Protein AF-A0A9W9CAP6-F1 (afdb_monomer_lite)

Organism: NCBI:txid1932322

InterPro domains:
  IPR011008 Dimeric alpha-beta barrel [SSF54909] (5-61)

Radius of gyration: 22.62 Å; chains: 1; bounding box: 49×30×52 Å

Secondary structure (DSSP, 8-state):
-------B--TTT---SSS-EEESS--SS-TTPPEEE-S-SS------------HHHHHTTTTT----

Foldseek 3Di:
DPDPQDQWADLAPGDDPPDWTWGACPDPVGRSDIDTNRDHPDDDPDDDDDDDDDPVCVVDVVVPHDDD

pLDDT: mean 89.94, std 11.45, range [45.66, 98.19]

Structure (mmCIF, N/CA/C/O backbone):
data_AF-A0A9W9CAP6-F1
#
_entry.id   AF-A0A9W9CAP6-F1
#
loop_
_atom_site.group_PDB
_atom_site.id
_atom_site.type_symbol
_atom_site.label_atom_id
_atom_site.label_alt_id
_atom_site.label_comp_id
_atom_site.label_asym_id
_atom_site.label_entity_id
_atom_site.label_seq_id
_atom_site.pdbx_PDB_ins_code
_atom_site.Cartn_x
_atom_site.Cartn_y
_atom_site.Cartn_z
_atom_site.occupancy
_atom_site.B_iso_or_equiv
_atom_site.auth_seq_id
_atom_site.auth_comp_id
_atom_site.auth_asym_id
_atom_site.auth_atom_id
_atom_site.pdbx_PDB_model_num
ATOM 1 N N . MET A 1 1 ? 19.484 19.478 -20.448 1.00 45.66 1 MET A N 1
ATOM 2 C CA . MET A 1 1 ? 18.433 19.386 -19.415 1.00 45.66 1 MET A CA 1
ATOM 3 C C . MET A 1 1 ? 18.404 17.935 -18.979 1.00 45.66 1 MET A C 1
ATOM 5 O O . MET A 1 1 ? 18.326 17.093 -19.858 1.00 45.66 1 MET A O 1
ATOM 9 N N . SER A 1 2 ? 18.599 17.640 -17.692 1.00 58.00 2 SER A N 1
ATOM 10 C CA . SER A 1 2 ? 18.426 16.273 -17.186 1.00 58.00 2 SER A CA 1
ATOM 11 C C . SER A 1 2 ? 16.946 15.939 -17.302 1.00 58.00 2 SER A C 1
ATOM 13 O O . SER A 1 2 ? 16.126 16.676 -16.755 1.00 58.00 2 SER A O 1
ATOM 15 N N . GLU A 1 3 ? 16.600 14.900 -18.051 1.00 61.09 3 GLU A N 1
ATOM 16 C CA . GLU A 1 3 ? 15.237 14.374 -18.052 1.00 61.09 3 GLU A CA 1
ATOM 17 C C . GLU A 1 3 ? 14.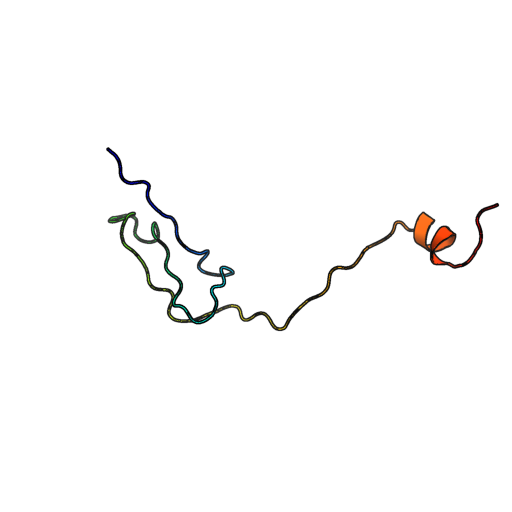895 13.956 -16.615 1.00 61.09 3 GLU A C 1
ATOM 19 O O . GLU A 1 3 ? 15.749 13.420 -15.904 1.00 61.09 3 GLU A O 1
ATOM 24 N N . SER A 1 4 ? 13.695 14.293 -16.141 1.00 71.88 4 SER A N 1
ATOM 25 C CA . SER A 1 4 ? 13.257 13.870 -14.811 1.00 71.88 4 SER A CA 1
ATOM 26 C C . SER A 1 4 ? 13.040 12.364 -14.856 1.00 71.88 4 SER A C 1
ATOM 28 O O . SER A 1 4 ? 12.085 11.907 -15.480 1.00 71.88 4 SER A O 1
ATOM 30 N N . GLU A 1 5 ? 13.914 11.599 -14.206 1.00 72.69 5 GLU A N 1
ATOM 31 C CA . GLU A 1 5 ? 13.760 10.150 -14.081 1.00 72.69 5 GLU A CA 1
ATOM 32 C C . GLU A 1 5 ? 12.431 9.860 -13.367 1.00 72.69 5 GLU A C 1
ATOM 34 O O . GLU A 1 5 ? 12.141 10.442 -12.319 1.00 72.69 5 GLU A O 1
ATOM 39 N N . GLN A 1 6 ? 11.575 9.038 -13.980 1.00 88.31 6 GLN A N 1
ATOM 40 C CA . GLN A 1 6 ? 10.277 8.672 -13.417 1.00 88.31 6 GLN A CA 1
ATOM 41 C C . GLN A 1 6 ? 10.399 7.319 -12.711 1.00 88.31 6 GLN A C 1
ATOM 43 O O . GLN A 1 6 ? 10.545 6.315 -13.403 1.00 88.31 6 GLN A O 1
ATOM 48 N N . PRO A 1 7 ? 10.289 7.257 -11.370 1.00 93.44 7 PRO A N 1
ATOM 49 C CA . PRO A 1 7 ? 10.463 6.006 -10.626 1.00 93.44 7 PRO A CA 1
ATOM 50 C C . PRO A 1 7 ? 9.445 4.915 -10.988 1.00 93.44 7 PRO A C 1
ATOM 52 O O . PRO A 1 7 ? 9.716 3.728 -10.823 1.00 93.44 7 PRO A O 1
ATOM 55 N N . GLY A 1 8 ? 8.266 5.309 -11.482 1.00 94.75 8 GLY A N 1
ATOM 56 C CA . GLY A 1 8 ? 7.164 4.403 -11.792 1.00 94.75 8 GLY A CA 1
ATOM 57 C C . GLY A 1 8 ? 6.388 3.953 -10.549 1.00 94.75 8 GLY A C 1
ATOM 58 O O . GLY A 1 8 ? 6.198 4.725 -9.610 1.00 94.75 8 GLY A O 1
ATOM 59 N N . PHE A 1 9 ? 5.881 2.721 -10.568 1.00 96.69 9 PHE A N 1
ATOM 60 C CA . PHE A 1 9 ? 5.047 2.150 -9.508 1.00 96.69 9 PHE A CA 1
ATOM 61 C C . PHE A 1 9 ? 5.868 1.355 -8.492 1.00 96.69 9 PHE A C 1
ATOM 63 O O . PHE A 1 9 ? 6.825 0.676 -8.851 1.00 96.69 9 PHE A O 1
ATOM 70 N N . ASP A 1 10 ? 5.416 1.339 -7.235 1.00 96.06 10 ASP A N 1
ATOM 71 C CA . ASP A 1 10 ? 5.927 0.389 -6.244 1.00 96.06 10 ASP A CA 1
ATOM 72 C C . ASP A 1 10 ? 5.714 -1.057 -6.751 1.00 96.06 10 ASP A C 1
ATOM 74 O O . ASP A 1 10 ? 4.577 -1.424 -7.091 1.00 96.06 10 ASP A O 1
ATOM 78 N N . PRO A 1 11 ? 6.770 -1.892 -6.811 1.00 95.69 11 PRO A N 1
ATOM 79 C CA . PRO A 1 11 ? 6.674 -3.229 -7.382 1.00 95.69 11 PRO A CA 1
ATOM 80 C C . PRO A 1 11 ? 5.724 -4.144 -6.610 1.00 95.69 11 PRO A C 1
ATOM 82 O O . PRO A 1 11 ? 5.053 -4.981 -7.220 1.00 95.69 11 PRO A O 1
ATOM 85 N N . ILE A 1 12 ? 5.590 -3.960 -5.299 1.00 96.38 12 ILE A N 1
ATOM 86 C CA . ILE A 1 12 ? 4.828 -4.845 -4.421 1.00 96.38 12 ILE A CA 1
ATOM 87 C C . ILE A 1 12 ? 3.377 -4.384 -4.287 1.00 96.38 12 ILE A C 1
ATOM 89 O O . ILE A 1 12 ? 2.470 -5.172 -4.557 1.00 96.38 12 ILE A O 1
ATOM 93 N N . ILE A 1 13 ? 3.145 -3.130 -3.892 1.00 96.88 13 ILE A N 1
ATOM 94 C CA . ILE A 1 13 ? 1.802 -2.630 -3.544 1.00 96.88 13 ILE A CA 1
ATOM 95 C C . ILE A 1 13 ? 1.240 -1.598 -4.521 1.00 96.88 13 ILE A C 1
ATOM 97 O O . ILE A 1 13 ? 0.063 -1.258 -4.419 1.00 96.88 13 ILE A O 1
ATOM 101 N N . GLY A 1 14 ? 2.041 -1.097 -5.466 1.00 95.94 14 GLY A N 1
ATOM 102 C CA . GLY A 1 14 ? 1.567 -0.150 -6.470 1.00 95.94 14 GLY A CA 1
ATOM 103 C C . GLY A 1 14 ? 0.456 -0.768 -7.317 1.00 95.94 14 GLY A C 1
ATOM 104 O O . GLY A 1 14 ? 0.563 -1.921 -7.735 1.00 95.94 14 GLY A O 1
ATOM 105 N N . GLN A 1 15 ? -0.606 -0.009 -7.584 1.00 95.19 15 GLN A N 1
ATOM 106 C CA . GLN A 1 15 ? -1.766 -0.462 -8.355 1.00 95.19 15 GLN A CA 1
ATOM 107 C C . GLN A 1 15 ? -2.036 0.481 -9.524 1.00 95.19 15 GLN A C 1
ATOM 109 O O . GLN A 1 15 ? -1.906 1.695 -9.399 1.00 95.19 15 GLN A O 1
ATOM 114 N N . VAL A 1 16 ? -2.447 -0.093 -10.652 1.00 93.75 16 VAL A N 1
ATOM 115 C CA . VAL A 1 16 ? -2.921 0.628 -11.836 1.00 93.75 16 VAL A CA 1
ATOM 116 C C . VAL A 1 16 ? -4.113 -0.136 -12.410 1.00 93.75 16 VAL A C 1
ATOM 118 O O . VAL A 1 16 ? -4.175 -1.365 -12.304 1.00 93.75 16 VAL A O 1
ATOM 121 N N . HIS A 1 17 ? -5.096 0.576 -12.951 1.00 90.38 17 HIS A N 1
ATOM 122 C CA . HIS A 1 17 ? -6.334 -0.031 -13.430 1.00 90.38 17 HIS A CA 1
ATOM 123 C C . HIS A 1 17 ? -6.231 -0.380 -14.915 1.00 90.38 17 HIS A C 1
ATOM 125 O O . HIS A 1 17 ? -6.139 0.520 -15.738 1.00 90.38 17 HIS A O 1
ATOM 131 N N . GLY A 1 18 ? -6.266 -1.672 -15.254 1.00 83.31 18 GLY A N 1
ATOM 132 C CA . GLY A 1 18 ? -6.296 -2.142 -16.648 1.00 83.31 18 GLY A CA 1
ATOM 133 C C . GLY A 1 18 ? -4.983 -2.004 -17.429 1.00 83.31 18 GLY A C 1
ATOM 134 O O . GLY A 1 18 ? -4.911 -2.487 -18.552 1.00 83.31 18 GLY A O 1
ATOM 135 N N . GLU A 1 19 ? -3.952 -1.413 -16.828 1.00 90.38 19 GLU A N 1
ATOM 136 C CA . GLU A 1 19 ? -2.648 -1.172 -17.449 1.00 90.38 19 GLU A CA 1
ATOM 137 C C . GLU A 1 19 ? -1.554 -2.061 -16.843 1.00 90.38 19 GLU A C 1
ATOM 139 O O . GLU A 1 19 ? -1.706 -2.650 -15.766 1.00 90.38 19 GLU A O 1
ATOM 144 N N . VAL A 1 20 ? -0.411 -2.125 -17.522 1.00 93.19 20 VAL A N 1
ATOM 145 C CA . VAL A 1 20 ? 0.794 -2.766 -16.991 1.00 93.19 20 VAL A CA 1
ATOM 146 C C . VAL A 1 20 ? 1.580 -1.751 -16.160 1.00 93.19 20 VAL A C 1
ATOM 148 O O . VAL A 1 20 ? 1.832 -0.630 -16.596 1.00 93.19 20 VAL A O 1
ATOM 151 N N . ARG A 1 21 ? 1.965 -2.132 -14.937 1.00 95.75 21 ARG A N 1
ATOM 152 C CA . ARG A 1 21 ? 2.820 -1.297 -14.079 1.00 95.75 21 ARG A CA 1
ATOM 153 C C . ARG A 1 21 ? 4.265 -1.391 -14.561 1.00 95.75 21 ARG A C 1
ATOM 155 O O . ARG A 1 21 ? 4.702 -2.463 -14.968 1.00 95.75 21 ARG A O 1
ATOM 162 N N . ALA A 1 22 ? 5.020 -0.310 -14.422 1.00 95.88 22 ALA A N 1
ATOM 163 C CA . ALA A 1 22 ? 6.455 -0.300 -14.680 1.00 95.88 22 ALA A CA 1
ATOM 164 C C . ALA A 1 22 ? 7.194 0.500 -13.605 1.00 95.88 22 ALA A C 1
ATOM 166 O O . ALA A 1 22 ? 6.601 1.385 -12.985 1.00 95.88 22 ALA A O 1
ATOM 167 N N . MET A 1 23 ? 8.473 0.195 -13.399 1.00 95.56 23 MET A N 1
ATOM 168 C CA . MET A 1 23 ? 9.366 0.948 -12.514 1.00 95.56 23 MET A CA 1
ATOM 169 C C . MET A 1 23 ? 10.757 1.105 -13.125 1.00 95.56 23 MET A C 1
ATOM 171 O O . MET A 1 23 ? 11.146 0.301 -13.970 1.00 95.56 23 MET A O 1
ATOM 175 N N . THR A 1 24 ? 11.512 2.104 -12.683 1.00 95.50 24 THR A N 1
ATOM 176 C CA . THR A 1 2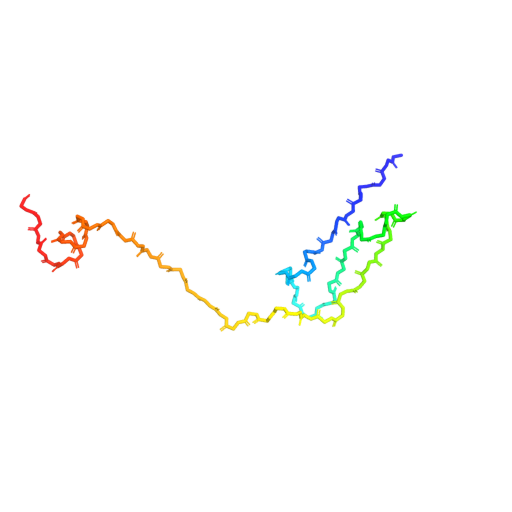4 ? 12.947 2.243 -12.982 1.00 95.50 24 THR A CA 1
ATOM 177 C C . THR A 1 24 ? 13.778 2.050 -11.708 1.00 95.50 24 THR A C 1
ATOM 179 O O . THR A 1 24 ? 13.236 1.841 -10.623 1.00 95.50 24 THR A O 1
ATOM 182 N N . GLY A 1 25 ? 15.106 2.038 -11.825 1.00 94.12 25 GLY A N 1
ATOM 183 C CA . GLY A 1 25 ? 16.027 1.913 -10.690 1.00 94.12 25 GLY A CA 1
ATOM 184 C C . GLY A 1 25 ? 16.244 0.486 -10.172 1.00 94.12 25 GLY A C 1
ATOM 185 O O . GLY A 1 25 ? 16.959 0.303 -9.193 1.00 94.12 25 GLY A O 1
ATOM 186 N N . ALA A 1 26 ? 15.656 -0.529 -10.813 1.00 95.19 26 ALA A N 1
ATOM 187 C CA . ALA A 1 26 ? 15.822 -1.935 -10.424 1.00 95.19 26 ALA A CA 1
ATOM 188 C C . ALA A 1 26 ? 17.160 -2.552 -10.879 1.00 95.19 26 ALA A C 1
ATOM 190 O O . ALA A 1 26 ? 17.582 -3.567 -10.330 1.00 95.19 26 ALA A O 1
ATOM 191 N N . ASN A 1 27 ? 17.798 -1.960 -11.890 1.00 94.62 27 ASN A N 1
ATOM 192 C CA . ASN A 1 27 ? 19.098 -2.362 -12.415 1.00 94.62 27 ASN A CA 1
ATOM 193 C C . ASN A 1 27 ? 20.134 -1.294 -12.035 1.00 94.62 27 ASN A C 1
ATOM 195 O O . ASN A 1 27 ? 19.973 -0.131 -12.404 1.00 94.62 27 ASN A O 1
ATOM 199 N N . ASP A 1 28 ? 21.171 -1.681 -11.299 1.00 94.12 28 ASP A N 1
ATOM 200 C CA . ASP A 1 28 ? 22.236 -0.801 -10.811 1.00 94.12 28 ASP A CA 1
ATOM 201 C C . ASP A 1 28 ? 23.182 -0.332 -11.924 1.00 94.12 28 ASP A C 1
ATOM 203 O O . ASP A 1 28 ? 23.632 0.814 -11.900 1.00 94.12 28 ASP A O 1
ATOM 207 N N . ASP A 1 29 ? 23.397 -1.160 -12.947 1.00 96.50 29 ASP A N 1
ATOM 208 C CA . ASP A 1 29 ? 24.180 -0.807 -14.137 1.00 96.50 29 ASP A CA 1
ATOM 209 C C . ASP A 1 29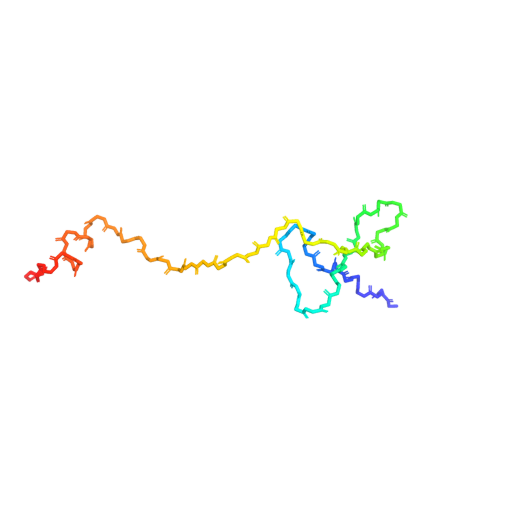 ? 23.406 0.099 -15.117 1.00 96.50 29 ASP A C 1
ATOM 211 O O . ASP A 1 29 ? 23.993 0.723 -16.006 1.00 96.50 29 ASP A O 1
ATOM 215 N N . ALA A 1 30 ? 22.076 0.173 -14.988 1.00 92.44 30 ALA A N 1
ATOM 216 C CA . ALA A 1 30 ? 21.208 0.950 -15.870 1.00 92.44 30 ALA A CA 1
ATOM 217 C C . ALA A 1 30 ? 19.961 1.453 -15.128 1.00 92.44 30 ALA A C 1
ATOM 219 O O . ALA A 1 30 ? 18.846 0.983 -15.373 1.00 92.44 30 ALA A O 1
ATOM 220 N N . THR A 1 31 ? 20.133 2.436 -14.243 1.00 92.06 31 THR A N 1
ATOM 221 C CA . THR A 1 31 ? 19.051 2.934 -13.373 1.00 92.06 31 THR A CA 1
ATOM 222 C C . THR A 1 31 ? 17.847 3.464 -14.151 1.00 92.06 31 THR A C 1
ATOM 224 O O . THR A 1 31 ? 16.715 3.234 -13.739 1.00 92.06 31 THR A O 1
ATOM 227 N N . GLY A 1 32 ? 18.065 4.051 -15.331 1.00 91.94 32 GLY A N 1
ATOM 228 C CA . GLY A 1 32 ? 16.987 4.525 -16.205 1.00 91.94 32 GLY A CA 1
ATOM 229 C C . GLY A 1 32 ? 16.243 3.422 -16.967 1.00 91.94 32 GLY A C 1
ATOM 230 O O . GLY A 1 32 ? 15.279 3.712 -17.675 1.00 91.94 32 GLY A O 1
ATOM 231 N N . SER A 1 33 ? 16.679 2.160 -16.871 1.00 93.75 33 SER A N 1
ATOM 232 C CA . SER A 1 33 ? 15.985 1.044 -17.516 1.00 93.75 33 SER A CA 1
ATOM 233 C C . SER A 1 33 ? 14.631 0.783 -16.853 1.00 93.75 33 SER A C 1
ATOM 235 O O . SER A 1 33 ? 14.499 0.809 -15.630 1.00 93.75 33 SER A O 1
ATOM 237 N N . SER A 1 34 ? 13.612 0.540 -17.680 1.00 94.25 34 SER A N 1
ATOM 238 C CA . SER A 1 34 ? 12.257 0.256 -17.216 1.00 94.25 34 SER A CA 1
ATOM 239 C C . SER A 1 34 ? 12.036 -1.248 -17.079 1.00 94.25 34 SER A C 1
ATOM 241 O O . SER A 1 34 ? 12.261 -2.010 -18.019 1.00 94.25 34 SER A O 1
ATOM 243 N N . LEU A 1 35 ? 11.569 -1.666 -15.907 1.00 95.31 35 LEU A N 1
ATOM 244 C CA . LEU A 1 35 ? 11.124 -3.018 -15.611 1.00 95.31 35 LEU A CA 1
ATOM 245 C C . LEU A 1 35 ? 9.595 -3.073 -15.675 1.00 95.31 35 LEU A C 1
ATOM 247 O O . LEU A 1 35 ? 8.916 -2.431 -14.870 1.00 95.31 35 LEU A O 1
ATOM 251 N N . SER A 1 36 ? 9.066 -3.875 -16.600 1.00 96.50 36 SER A N 1
ATOM 252 C CA . SER A 1 36 ? 7.638 -4.202 -16.660 1.00 96.50 36 SER A CA 1
ATOM 253 C C . SER A 1 36 ? 7.256 -5.155 -15.525 1.00 96.50 36 SER A C 1
ATOM 255 O O . SER A 1 36 ? 7.955 -6.131 -15.250 1.00 96.50 36 SER A O 1
ATOM 257 N N . LEU A 1 37 ? 6.138 -4.882 -14.858 1.00 95.81 37 LEU A N 1
ATOM 258 C CA . LEU A 1 37 ? 5.621 -5.650 -13.728 1.00 95.81 37 LEU A CA 1
ATOM 259 C C . LEU A 1 37 ? 4.328 -6.366 -14.144 1.00 95.81 37 LEU A C 1
ATOM 261 O O . LEU A 1 37 ? 3.229 -6.024 -13.697 1.00 95.81 37 LEU A O 1
ATOM 265 N N . ASP A 1 38 ? 4.474 -7.378 -15.001 1.00 92.00 38 ASP A N 1
ATOM 266 C CA . ASP A 1 38 ? 3.376 -8.050 -15.722 1.00 92.00 38 ASP A CA 1
ATOM 267 C C . ASP A 1 38 ? 2.398 -8.825 -14.822 1.00 92.00 38 ASP A C 1
ATOM 269 O O . ASP A 1 38 ? 1.311 -9.224 -15.244 1.00 92.00 38 ASP A O 1
ATOM 273 N N . ARG A 1 39 ? 2.773 -9.061 -13.561 1.00 90.62 39 ARG A N 1
ATOM 274 C CA . ARG A 1 39 ? 1.940 -9.745 -12.573 1.00 90.62 39 ARG A CA 1
ATOM 275 C C . ARG A 1 39 ? 1.789 -8.899 -11.315 1.00 90.62 39 ARG A C 1
ATOM 277 O O . ARG A 1 39 ? 2.745 -8.314 -10.812 1.00 90.62 39 ARG A O 1
ATOM 284 N N . GLN A 1 40 ? 0.582 -8.897 -10.753 1.00 90.94 40 GLN A N 1
ATOM 285 C CA . GLN A 1 40 ? 0.352 -8.434 -9.386 1.00 90.94 40 GLN A CA 1
ATOM 286 C C . GLN A 1 40 ? 0.623 -9.575 -8.399 1.00 90.94 40 GLN A C 1
ATOM 288 O O . GLN A 1 40 ? -0.016 -10.630 -8.462 1.00 90.94 40 GLN A O 1
ATOM 293 N N . TRP A 1 41 ? 1.566 -9.360 -7.482 1.00 94.62 41 TRP A N 1
ATOM 294 C CA . TRP A 1 41 ? 1.845 -10.285 -6.376 1.00 94.62 41 TRP A CA 1
ATOM 295 C C . TRP A 1 41 ? 0.923 -10.048 -5.177 1.00 94.62 41 TRP A C 1
ATOM 297 O O . TRP A 1 41 ? 0.609 -10.989 -4.452 1.00 94.62 41 TRP A O 1
ATOM 307 N N . VAL A 1 42 ? 0.432 -8.816 -5.018 1.00 95.56 42 VAL A N 1
ATOM 308 C CA . VAL A 1 42 ? -0.573 -8.434 -4.022 1.00 95.56 42 VAL A CA 1
ATOM 309 C C . VAL A 1 42 ? -1.862 -8.048 -4.745 1.00 95.56 42 VAL A C 1
ATOM 311 O O . VAL A 1 42 ? -1.868 -7.134 -5.564 1.00 95.56 42 VAL A O 1
ATOM 314 N N . GLN A 1 43 ? -2.963 -8.737 -4.438 1.00 94.25 43 GLN A N 1
ATOM 315 C CA . GLN A 1 43 ? -4.294 -8.429 -4.969 1.00 94.25 43 GLN A CA 1
ATOM 316 C C . GLN A 1 43 ? -5.200 -7.965 -3.833 1.00 94.25 43 GLN A C 1
ATOM 318 O O . GLN A 1 43 ? -5.570 -8.769 -2.975 1.00 94.25 43 GLN A O 1
ATOM 323 N N . SER A 1 44 ? -5.586 -6.688 -3.842 1.00 94.88 44 SER A N 1
ATOM 324 C CA . SER A 1 44 ? -6.559 -6.179 -2.872 1.00 94.88 44 SER A CA 1
ATOM 325 C C . SER A 1 44 ? -7.902 -6.896 -3.035 1.00 94.88 44 SER A C 1
ATOM 327 O O . SER A 1 44 ? -8.393 -7.077 -4.152 1.00 94.88 44 SER A O 1
ATOM 329 N N . LYS A 1 45 ? -8.494 -7.305 -1.909 1.00 96.19 45 LYS A N 1
ATOM 330 C CA . LYS A 1 45 ? -9.866 -7.837 -1.825 1.00 96.19 45 LYS A CA 1
ATOM 331 C C . LYS A 1 45 ? -10.801 -6.889 -1.067 1.00 96.19 45 LYS A C 1
ATOM 333 O O . LYS A 1 45 ? -11.871 -7.302 -0.636 1.00 96.19 45 LYS A O 1
ATOM 338 N N . GLY A 1 46 ? -10.401 -5.624 -0.939 1.00 96.00 46 GLY A N 1
ATOM 339 C CA . GLY A 1 46 ? -11.092 -4.613 -0.148 1.00 96.00 46 GLY A CA 1
ATOM 340 C C . GLY A 1 46 ? -10.463 -4.414 1.230 1.00 96.00 46 GLY A C 1
ATOM 341 O O . GLY A 1 46 ? -9.435 -5.003 1.562 1.00 96.00 46 GLY A O 1
ATOM 342 N N . GLY A 1 47 ? -11.089 -3.541 2.007 1.00 97.00 47 GLY A N 1
ATOM 343 C CA . GLY A 1 47 ? -10.679 -3.141 3.345 1.00 97.00 47 GLY A CA 1
ATOM 344 C C 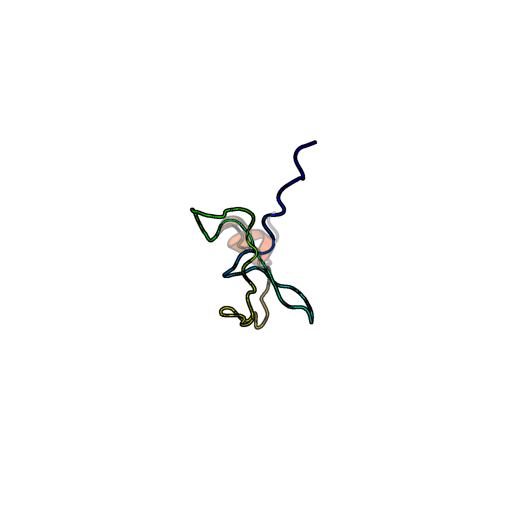. GLY A 1 47 ? -11.650 -2.097 3.884 1.00 97.00 47 GLY A C 1
ATOM 345 O O . GLY A 1 47 ? -12.551 -1.669 3.165 1.00 97.00 47 GLY A O 1
ATOM 346 N N . GLU A 1 48 ? -11.461 -1.704 5.137 1.00 98.19 48 GLU A N 1
ATOM 347 C CA . GLU A 1 48 ? -12.301 -0.710 5.802 1.00 98.19 48 GLU A CA 1
ATOM 348 C C . GLU A 1 48 ? -11.448 0.179 6.710 1.00 98.19 48 GLU A C 1
ATOM 350 O O . GLU A 1 48 ? -10.419 -0.255 7.240 1.00 98.19 48 GLU A O 1
ATOM 355 N N . TYR A 1 49 ? -11.885 1.421 6.890 1.00 97.81 49 TYR A N 1
ATOM 356 C CA . TYR A 1 49 ? -11.301 2.357 7.837 1.00 97.81 49 TYR A CA 1
ATOM 357 C C . TYR A 1 49 ? -12.090 2.337 9.148 1.00 97.81 49 TYR A C 1
ATOM 359 O O . TYR A 1 49 ? -13.261 2.704 9.195 1.00 97.81 49 TYR A O 1
ATOM 367 N N . PHE A 1 50 ? -11.427 1.949 10.238 1.00 97.31 50 PHE A N 1
ATOM 368 C CA . PHE A 1 50 ? -12.015 1.944 11.576 1.00 97.31 50 PHE A CA 1
ATOM 369 C C . PHE A 1 50 ? -11.427 3.049 12.445 1.00 97.31 50 PHE A C 1
ATOM 371 O O . PHE A 1 50 ? -10.250 3.397 12.335 1.00 97.31 50 PHE A O 1
ATOM 378 N N . PHE A 1 51 ? -12.244 3.550 13.367 1.00 97.06 51 PHE A N 1
ATOM 379 C CA . PHE A 1 51 ? -11.773 4.346 14.489 1.00 97.06 51 PHE A CA 1
ATOM 380 C C . PHE A 1 51 ? -11.582 3.435 15.705 1.00 97.06 51 PHE A C 1
ATOM 382 O O . PHE A 1 51 ? -12.522 2.756 16.115 1.00 97.06 51 PHE A O 1
ATOM 389 N N . SER A 1 52 ? -10.377 3.438 16.280 1.00 97.25 52 SER A N 1
ATOM 390 C CA . SER A 1 52 ? -10.064 2.744 17.535 1.00 97.25 52 SER A CA 1
ATOM 391 C C . SER A 1 52 ? -10.096 3.753 18.692 1.00 97.25 52 SER A C 1
ATOM 393 O O . SER A 1 52 ? -9.080 4.407 18.945 1.00 97.25 52 SER A O 1
ATOM 395 N N . PRO A 1 53 ? -11.250 3.938 19.362 1.00 96.00 53 PRO A N 1
ATOM 396 C CA . PRO A 1 53 ? -11.412 4.915 20.439 1.00 96.00 53 PRO A CA 1
ATOM 397 C C . PRO A 1 53 ? -10.539 4.606 21.661 1.00 96.00 53 PRO A C 1
ATOM 399 O O . PRO A 1 53 ? -10.147 3.463 21.899 1.00 96.00 53 PRO A O 1
ATOM 402 N N . SER A 1 54 ? -10.299 5.627 22.490 1.00 97.44 54 SER A N 1
ATOM 403 C CA . SER A 1 54 ? -9.749 5.420 23.832 1.00 97.44 54 SER A CA 1
ATOM 404 C C . SER A 1 54 ? -10.727 4.628 24.709 1.00 97.44 54 SER A C 1
ATOM 406 O O . SER A 1 54 ? -11.938 4.626 24.477 1.00 97.44 54 SER A O 1
ATOM 408 N N . ILE A 1 55 ? -10.217 3.995 25.768 1.00 95.12 55 ILE A N 1
ATOM 409 C CA . ILE A 1 55 ? -11.058 3.282 26.745 1.00 95.12 55 ILE A CA 1
ATOM 410 C C . ILE A 1 55 ? -12.066 4.234 27.408 1.00 95.12 55 ILE A C 1
ATOM 412 O O . ILE A 1 55 ? -13.209 3.857 27.644 1.00 95.12 55 ILE A O 1
ATOM 416 N N . GLU A 1 56 ? -11.674 5.483 27.665 1.00 94.12 56 GLU A N 1
ATOM 417 C CA . GLU A 1 56 ? -12.582 6.505 28.197 1.00 94.12 56 GLU A CA 1
ATOM 418 C C . GLU A 1 56 ? -13.746 6.783 27.240 1.00 94.12 56 GLU A C 1
ATOM 420 O O . GLU A 1 56 ? -14.898 6.812 27.667 1.00 94.12 56 GLU A O 1
ATOM 425 N N . ALA A 1 57 ? -13.471 6.912 25.937 1.00 94.25 57 ALA A N 1
ATOM 426 C CA . ALA A 1 57 ? -14.511 7.106 24.932 1.00 94.25 57 ALA A CA 1
ATOM 427 C C . ALA A 1 57 ? -15.420 5.873 24.799 1.00 94.25 57 ALA A C 1
ATOM 429 O O . ALA A 1 57 ? -16.627 6.032 24.626 1.00 94.25 57 ALA A O 1
ATOM 430 N N . LEU A 1 58 ? -14.865 4.662 24.936 1.00 94.50 58 LEU A N 1
ATOM 431 C CA . LEU A 1 58 ? -15.640 3.418 24.981 1.00 94.50 58 LEU A CA 1
ATOM 432 C C . LEU A 1 58 ? -16.589 3.368 26.178 1.00 94.50 58 LEU A C 1
ATOM 434 O O . LEU A 1 58 ? -17.750 3.028 26.001 1.00 94.50 58 LEU A O 1
ATOM 438 N N . ASN A 1 59 ? -16.113 3.714 27.375 1.00 93.19 59 ASN A N 1
ATOM 439 C CA . ASN A 1 59 ? -16.913 3.669 28.6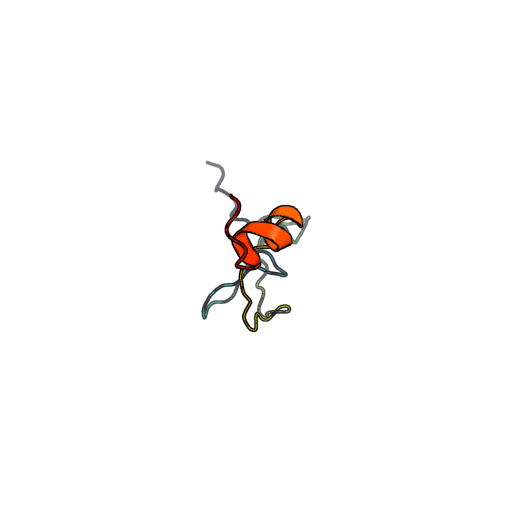01 1.00 93.19 59 ASN A CA 1
ATOM 440 C C . ASN A 1 59 ? -17.889 4.851 28.731 1.00 93.19 59 ASN A C 1
ATOM 442 O O . ASN A 1 59 ? -18.871 4.737 29.463 1.00 93.19 59 ASN A O 1
ATOM 446 N N . GLY A 1 60 ? -17.635 5.962 28.037 1.00 91.38 60 GLY A N 1
ATOM 447 C CA . GLY A 1 60 ? -18.484 7.154 28.017 1.00 91.38 60 GLY A CA 1
ATOM 448 C C . GLY A 1 60 ? -19.287 7.282 26.724 1.00 91.38 60 GLY A C 1
ATOM 449 O O . GLY A 1 60 ? -20.298 6.613 26.534 1.00 91.38 60 GLY A O 1
ATOM 450 N N . ALA A 1 61 ? -18.826 8.152 25.821 1.00 90.69 61 ALA A N 1
ATOM 451 C CA . ALA A 1 61 ? -19.563 8.573 24.624 1.00 90.69 61 ALA A CA 1
ATOM 452 C C . ALA A 1 61 ? -20.076 7.422 23.734 1.00 90.69 61 ALA A C 1
ATOM 454 O O . ALA A 1 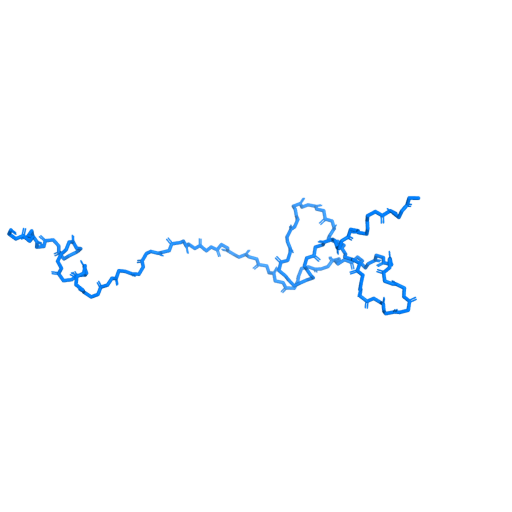61 ? -21.104 7.573 23.078 1.00 90.69 61 ALA A O 1
ATOM 455 N N . LEU A 1 62 ? -19.377 6.284 23.703 1.00 93.12 62 LEU A N 1
ATOM 456 C CA . LEU A 1 62 ? -19.724 5.135 22.863 1.00 93.12 62 LEU A CA 1
ATOM 457 C C . LEU A 1 62 ? -20.459 4.011 23.617 1.00 93.12 62 LEU A C 1
ATOM 459 O O . LEU A 1 62 ? -20.947 3.089 22.968 1.00 93.12 62 LEU A O 1
ATOM 463 N N . SER A 1 63 ? -20.588 4.080 24.951 1.00 92.31 63 SER A N 1
ATOM 464 C CA . SER A 1 63 ? -21.357 3.104 25.750 1.00 92.31 63 SER A CA 1
ATOM 465 C C . SER A 1 63 ? -22.852 3.433 25.833 1.00 92.31 63 SER A C 1
ATOM 467 O O . SER A 1 63 ? -23.629 2.648 26.378 1.00 92.31 63 SER A O 1
ATOM 469 N N . GLY A 1 64 ? -23.268 4.596 25.319 1.00 81.12 64 GLY A N 1
ATOM 470 C CA . GLY A 1 64 ? -24.634 5.109 25.460 1.00 81.12 64 GLY A CA 1
ATOM 471 C C . GLY A 1 64 ? -24.925 5.731 26.830 1.00 81.12 64 GLY A C 1
ATOM 472 O O . GLY A 1 64 ? -26.056 6.143 27.081 1.00 81.12 64 GLY A O 1
ATOM 473 N N . VAL A 1 65 ? -23.922 5.825 27.712 1.00 72.19 65 VAL A N 1
ATOM 474 C CA . VAL A 1 65 ? -24.024 6.555 28.977 1.00 72.19 65 VAL A CA 1
ATOM 475 C C . VAL A 1 65 ? -23.734 8.027 28.702 1.00 72.19 65 VAL A C 1
ATOM 477 O O . VAL A 1 65 ? -22.602 8.407 28.408 1.00 72.19 65 VAL A O 1
ATOM 480 N N . THR A 1 66 ? -24.759 8.875 28.792 1.00 62.22 66 THR A N 1
ATOM 481 C CA . THR A 1 66 ? -24.581 10.329 28.733 1.00 62.22 66 THR A CA 1
ATOM 482 C C . THR A 1 66 ? -23.702 10.751 29.907 1.00 62.22 66 THR A C 1
ATOM 484 O O . THR A 1 66 ? -24.092 10.600 31.065 1.00 62.22 66 THR A O 1
ATOM 487 N N . GLN A 1 67 ? -22.498 11.235 29.612 1.00 58.94 67 GLN A N 1
ATOM 488 C CA . GLN A 1 67 ? -21.623 11.836 30.613 1.00 58.94 67 GLN A CA 1
ATOM 489 C C . GLN A 1 67 ? -22.360 13.068 31.184 1.00 58.94 67 GLN A C 1
ATOM 491 O O . GLN A 1 67 ? -22.883 13.843 30.379 1.00 58.94 67 GLN A O 1
ATOM 496 N N . PRO A 1 68 ? -22.513 13.196 32.518 1.00 60.91 68 PRO A N 1
ATOM 497 C CA . PRO A 1 68 ? -23.244 14.309 33.124 1.00 60.91 68 PRO A CA 1
ATOM 498 C C . PRO A 1 68 ? -22.627 15.672 32.795 1.00 60.91 68 PRO A C 1
ATOM 500 O O . PRO A 1 68 ? -21.394 15.730 32.577 1.00 60.91 68 PRO A O 1
#

Sequence (68 aa):
MSESEQPGFDPIIGQVHGEVRAMTGANDDATGSSLSLDRQWVQSKGGEYFFSPSIEALNGALSGVTQP